Protein AF-A0A6H1Z744-F1 (afdb_monomer_lite)

Sequence (164 aa):
MKKKTTEPKVFASESVLREKREEIKEMEAALSGGRADRDIIHRNDKIQEPDLLKHEINKRKRFIQENTPKKLTGVDANKAYKRVKEIAEQLREKMPNAKLFNQRYPSSSDRAS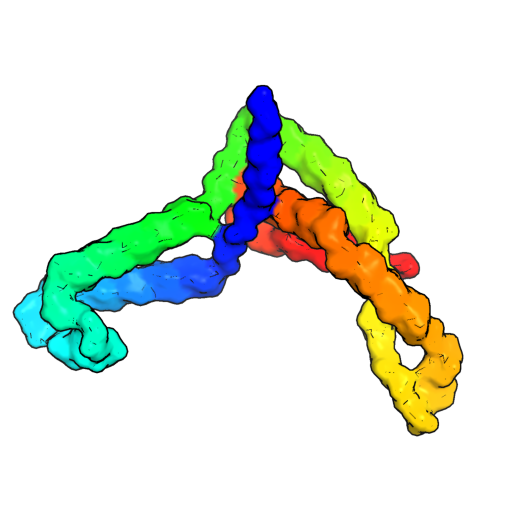KTQDFERAVQQQMEFQKPETQRMVAEYRHLVAKLDPANSSMRNIEALRRAR

pLDDT: mean 79.38, std 14.52, range [39.44, 95.12]

Radius of gyration: 22.92 Å; chains: 1; bounding box: 57×43×63 Å

Secondary structure (DSSP, 8-state):
------PPPPPPPHHHHHHHHHHHHHHHHHHH-TTT-HHHHHHTTT--SHHHHHHHHHHHHHHHHHHSPPPP-HHHHHHHHHHHHHHHHHHHHHSPPHHHHTPPPP-TT-GGGTTS-HHHHHHHHHHHTSHHHHHHHHHHHHHHHHH-SS-GGGG-GGGG----

Foldseek 3Di:
DPPPPPQQDDADDPVVLVVLVVVLVLLVCVLVPPPDPPVSVVVVVPDPDNVVSVVVSVVSVVSSVVRQAAADDDPVLVVLVVLLVVLLVVLLVLAQAPVLQPDDAQDPPDPVSVPRPVVVSVVSVVSCVDPVNVSSLSSNLSSQCRNDVPDNVSNPSCVSHDND

Structure (mmCIF, N/CA/C/O backbone):
data_AF-A0A6H1Z744-F1
#
_entry.id   AF-A0A6H1Z744-F1
#
loop_
_atom_site.group_PDB
_atom_site.id
_atom_site.type_symbol
_atom_site.label_atom_id
_atom_site.label_alt_id
_atom_site.label_comp_id
_atom_site.label_asym_id
_atom_site.label_entity_id
_atom_site.label_seq_id
_atom_site.pdbx_PDB_ins_code
_atom_site.Cartn_x
_atom_site.Cartn_y
_atom_site.Cartn_z
_atom_site.occupancy
_atom_site.B_iso_or_equiv
_atom_site.auth_seq_id
_atom_site.auth_comp_id
_atom_site.auth_asym_id
_atom_site.auth_atom_id
_atom_site.pdbx_PDB_model_num
ATOM 1 N N . MET A 1 1 ? 24.139 -2.569 18.429 1.00 39.91 1 MET A N 1
ATOM 2 C CA . MET A 1 1 ? 22.689 -2.844 18.295 1.00 39.91 1 MET A CA 1
ATOM 3 C C . MET A 1 1 ? 22.341 -2.982 16.817 1.00 39.91 1 MET A C 1
ATOM 5 O O . MET A 1 1 ? 22.455 -2.004 16.089 1.00 39.91 1 MET A O 1
ATOM 9 N N . LYS A 1 2 ? 21.981 -4.183 16.339 1.00 39.44 2 LYS A N 1
ATOM 10 C CA . LYS A 1 2 ? 21.499 -4.359 14.958 1.00 39.44 2 LYS A CA 1
ATOM 11 C C . LYS A 1 2 ? 20.150 -3.642 14.849 1.00 39.44 2 LYS A C 1
ATOM 13 O O . LYS A 1 2 ? 19.213 -4.025 15.547 1.00 39.44 2 LYS A O 1
ATOM 18 N N . LYS A 1 3 ? 20.057 -2.585 14.031 1.00 42.88 3 LYS A N 1
ATOM 19 C CA . LYS A 1 3 ? 18.765 -1.987 13.665 1.00 42.88 3 LYS A CA 1
ATOM 20 C C . LYS A 1 3 ? 17.934 -3.121 13.069 1.00 42.88 3 LYS A C 1
ATOM 22 O O . LYS A 1 3 ? 18.285 -3.614 12.002 1.00 42.88 3 LYS A O 1
ATOM 27 N N . LYS A 1 4 ? 16.895 -3.584 13.774 1.00 48.28 4 LYS A N 1
ATOM 28 C CA . LYS A 1 4 ? 15.868 -4.423 13.153 1.00 48.28 4 LYS A CA 1
ATOM 29 C C . LYS A 1 4 ? 15.345 -3.588 11.993 1.00 48.28 4 LYS A C 1
ATOM 31 O O . LYS A 1 4 ? 14.735 -2.549 12.226 1.00 48.28 4 LYS A O 1
ATOM 36 N N . THR A 1 5 ? 15.682 -3.970 10.769 1.00 48.06 5 THR A N 1
ATOM 37 C CA . THR A 1 5 ? 15.067 -3.431 9.563 1.00 48.06 5 THR A CA 1
ATOM 38 C C . THR A 1 5 ? 13.606 -3.835 9.651 1.00 48.06 5 THR A C 1
ATOM 40 O O . THR A 1 5 ? 13.238 -4.958 9.323 1.00 48.06 5 THR A O 1
ATOM 43 N N . THR A 1 6 ? 12.789 -2.964 10.236 1.00 60.31 6 THR A N 1
ATOM 44 C CA . THR A 1 6 ? 11.346 -3.142 10.284 1.00 60.31 6 THR A CA 1
ATOM 45 C C . THR A 1 6 ? 10.885 -3.095 8.843 1.00 60.31 6 THR A C 1
ATOM 47 O O . THR A 1 6 ? 11.008 -2.057 8.190 1.00 60.31 6 THR A O 1
ATOM 50 N N . GLU A 1 7 ? 10.445 -4.236 8.322 1.00 68.75 7 GLU A N 1
ATOM 51 C CA . GLU A 1 7 ? 9.925 -4.298 6.965 1.00 68.75 7 GLU A CA 1
ATOM 52 C C . GLU A 1 7 ? 8.807 -3.253 6.806 1.00 68.75 7 GLU A C 1
ATOM 54 O O . GLU A 1 7 ? 8.027 -3.021 7.742 1.00 68.75 7 GLU A O 1
ATOM 59 N N . PRO A 1 8 ? 8.758 -2.557 5.659 1.00 74.31 8 PRO A N 1
ATOM 60 C CA . PRO A 1 8 ? 7.768 -1.520 5.432 1.00 74.31 8 PRO A CA 1
ATOM 61 C C . PRO A 1 8 ? 6.366 -2.117 5.556 1.00 74.31 8 PRO A C 1
ATOM 63 O O . PRO A 1 8 ? 6.015 -3.085 4.883 1.00 74.31 8 PRO A O 1
ATOM 66 N N . LYS A 1 9 ? 5.552 -1.529 6.437 1.00 79.00 9 LYS A N 1
ATOM 67 C CA . LYS A 1 9 ? 4.189 -2.000 6.682 1.00 79.00 9 LYS A CA 1
ATOM 68 C C . LYS A 1 9 ? 3.353 -1.887 5.408 1.00 79.00 9 LYS A C 1
ATOM 70 O O . LYS A 1 9 ? 3.201 -0.789 4.867 1.00 79.00 9 LYS A O 1
ATOM 75 N N . VAL A 1 10 ? 2.746 -2.992 4.990 1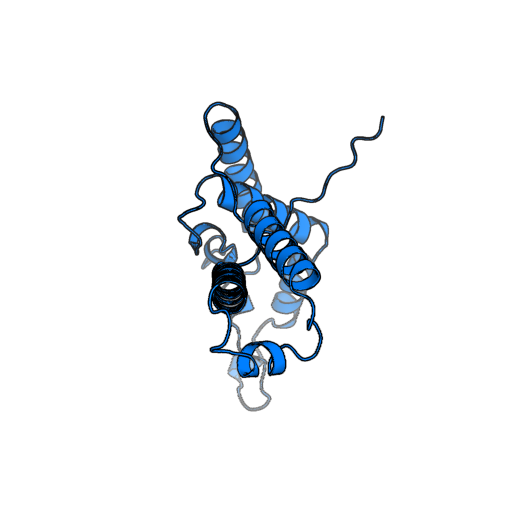.00 81.81 10 VAL A N 1
ATOM 76 C CA . VAL A 1 10 ? 1.729 -2.994 3.937 1.00 81.81 10 VAL A CA 1
ATOM 77 C C . VAL A 1 10 ? 0.411 -2.506 4.539 1.00 81.81 10 VAL A C 1
ATOM 79 O O . VAL A 1 10 ? -0.101 -3.100 5.484 1.00 81.81 10 VAL A O 1
ATOM 82 N N . PHE A 1 11 ? -0.110 -1.390 4.028 1.00 84.94 11 PHE A N 1
ATOM 83 C CA . PHE A 1 11 ? -1.408 -0.856 4.443 1.00 84.94 11 PHE A CA 1
ATOM 84 C C . PHE A 1 11 ? -2.548 -1.638 3.787 1.00 84.94 11 PHE A C 1
ATOM 86 O O . PHE A 1 11 ? -2.452 -2.005 2.614 1.00 84.94 11 PHE A O 1
ATOM 93 N N . ALA A 1 12 ? -3.637 -1.850 4.527 1.00 85.00 12 ALA A N 1
ATOM 94 C CA . ALA A 1 12 ? -4.856 -2.429 3.973 1.00 85.00 12 ALA A CA 1
ATOM 95 C C . ALA A 1 12 ? -5.443 -1.554 2.845 1.00 85.00 12 ALA A C 1
ATOM 97 O O . ALA A 1 12 ? -5.266 -0.333 2.813 1.00 85.00 12 ALA A O 1
ATOM 98 N N . SER A 1 13 ? -6.148 -2.193 1.910 1.00 84.06 13 SER A N 1
ATOM 99 C CA . SER A 1 13 ? -6.877 -1.497 0.840 1.00 84.06 13 SER A CA 1
ATOM 100 C C . SER A 1 13 ? -8.082 -0.708 1.373 1.00 84.06 13 SER A C 1
ATOM 102 O O . SER A 1 13 ? -8.632 -1.053 2.418 1.00 84.06 13 SER A O 1
ATOM 104 N N . GLU A 1 14 ? -8.529 0.309 0.629 1.00 84.38 14 GLU A N 1
ATOM 105 C CA . GLU A 1 14 ? -9.724 1.106 0.967 1.00 84.38 14 GLU A CA 1
ATOM 106 C C . GLU A 1 14 ? -10.989 0.247 1.118 1.00 84.38 14 GLU A C 1
ATOM 108 O O . GLU A 1 14 ? -11.780 0.491 2.022 1.00 84.38 14 GLU A O 1
ATOM 113 N N . SER A 1 15 ? -11.167 -0.792 0.292 1.00 86.44 15 SER A N 1
ATOM 114 C CA . SER A 1 15 ? -12.315 -1.704 0.403 1.00 86.44 15 SER A CA 1
ATOM 115 C C . SER A 1 15 ? -12.321 -2.450 1.737 1.00 86.44 15 SER A C 1
ATOM 117 O O . SER A 1 15 ? -13.343 -2.459 2.414 1.00 86.44 15 SER A O 1
ATOM 119 N N . VAL A 1 16 ? -11.170 -2.985 2.154 1.00 88.44 16 VAL A N 1
ATOM 120 C CA . VAL A 1 16 ? -11.005 -3.652 3.459 1.00 88.44 16 VAL A CA 1
ATOM 121 C C . VAL A 1 16 ? -11.230 -2.670 4.613 1.00 88.44 16 VAL A C 1
ATOM 123 O O . VAL A 1 16 ? -11.859 -3.011 5.610 1.00 88.44 16 VAL A O 1
ATOM 126 N N . LEU A 1 17 ? -10.736 -1.432 4.505 1.00 88.50 17 LEU A N 1
ATOM 127 C CA . LEU A 1 17 ? -10.980 -0.410 5.529 1.00 88.50 17 LEU A CA 1
ATOM 128 C C . LEU A 1 17 ? -12.464 -0.026 5.611 1.00 88.50 17 LEU A C 1
ATOM 130 O O . LEU A 1 17 ? -12.964 0.194 6.714 1.00 88.50 17 LEU A O 1
ATOM 134 N N . ARG A 1 18 ? -13.164 0.048 4.474 1.00 89.75 18 ARG A N 1
ATOM 135 C CA . ARG A 1 18 ? -14.605 0.322 4.409 1.00 89.75 18 ARG A CA 1
ATOM 136 C C . ARG A 1 18 ? -15.418 -0.805 5.039 1.00 89.75 18 ARG A C 1
ATOM 138 O O . ARG A 1 18 ? -16.221 -0.517 5.915 1.00 89.75 18 ARG A O 1
ATOM 145 N N . GLU A 1 19 ? -15.135 -2.053 4.680 1.00 91.06 19 GLU A N 1
ATOM 146 C CA . GLU A 1 19 ? -15.768 -3.243 5.266 1.00 91.06 19 GLU A CA 1
ATOM 147 C C . GLU A 1 19 ? -15.621 -3.246 6.795 1.00 91.06 19 GLU A C 1
ATOM 149 O O . GLU A 1 19 ? -16.596 -3.371 7.529 1.00 91.06 19 GLU A O 1
ATOM 154 N N . LYS A 1 20 ? -14.416 -2.963 7.313 1.00 90.25 20 LYS A N 1
ATOM 155 C CA . LYS A 1 20 ? -14.197 -2.879 8.766 1.00 90.25 20 LYS A CA 1
ATOM 156 C C . LYS A 1 20 ? -14.958 -1.733 9.435 1.00 90.25 20 LYS A C 1
ATOM 158 O O . LYS A 1 20 ? -15.317 -1.866 10.603 1.00 90.25 20 LYS A O 1
ATOM 163 N N . ARG A 1 21 ? -15.197 -0.615 8.741 1.00 91.69 21 ARG A N 1
ATOM 164 C CA . ARG A 1 21 ? -16.033 0.490 9.250 1.00 91.69 21 ARG A CA 1
ATOM 165 C C . ARG A 1 21 ? -17.512 0.104 9.279 1.00 91.69 21 ARG A C 1
ATOM 167 O O . ARG A 1 21 ? -18.188 0.455 10.240 1.00 91.69 21 ARG A O 1
ATOM 174 N N . GLU A 1 22 ? -17.988 -0.610 8.264 1.00 90.56 22 GLU A N 1
ATOM 175 C CA . GLU 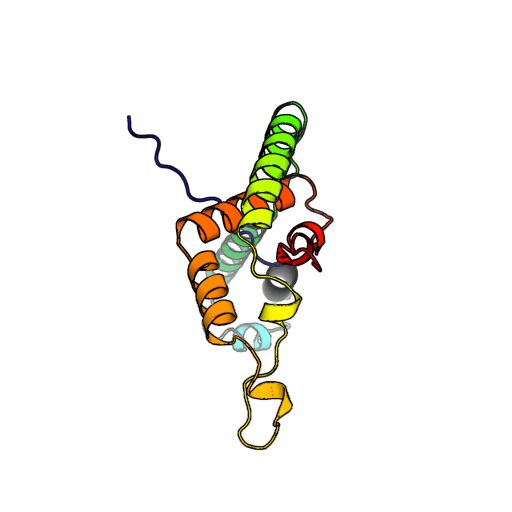A 1 22 ? -19.357 -1.135 8.196 1.00 90.56 22 GLU A CA 1
ATOM 176 C C . GLU A 1 22 ? -19.602 -2.159 9.313 1.00 90.56 22 GLU A C 1
ATOM 178 O O . GLU A 1 22 ? -20.526 -1.970 10.099 1.00 90.56 22 GLU A O 1
ATOM 183 N N . GLU A 1 23 ? -18.694 -3.123 9.506 1.00 87.50 23 GLU A N 1
ATOM 184 C CA . GLU A 1 23 ? -18.750 -4.083 10.622 1.00 87.50 23 GLU A CA 1
ATOM 185 C C . GLU A 1 23 ? -18.790 -3.381 11.993 1.00 87.50 23 GLU A C 1
ATOM 187 O O . GLU A 1 23 ? -19.539 -3.779 12.884 1.00 87.50 23 GLU A O 1
ATOM 192 N N . ILE A 1 24 ? -17.992 -2.321 12.194 1.00 88.88 24 ILE A N 1
ATOM 193 C CA . ILE A 1 24 ? -18.034 -1.532 13.439 1.00 88.88 24 ILE A CA 1
ATOM 194 C C . ILE A 1 24 ? -19.402 -0.882 13.622 1.00 88.88 24 ILE A C 1
ATOM 196 O O . ILE A 1 24 ? -19.954 -0.958 14.716 1.00 88.88 24 ILE A O 1
ATOM 200 N N . LYS A 1 25 ? -19.950 -0.268 12.568 1.00 87.19 25 LYS A N 1
ATOM 201 C CA . LYS A 1 25 ? -21.251 0.403 12.617 1.00 87.19 25 LYS A CA 1
ATOM 202 C C . LYS A 1 25 ? -22.372 -0.578 12.966 1.00 87.19 25 LYS A C 1
ATOM 204 O O . LYS A 1 25 ? -23.224 -0.247 13.784 1.00 87.19 25 LYS A O 1
ATOM 209 N N . GLU A 1 26 ? -22.353 -1.776 12.388 1.00 85.12 26 GLU A N 1
ATOM 210 C CA . GLU A 1 26 ? -23.312 -2.844 12.696 1.00 85.12 26 GLU A CA 1
ATOM 211 C C . GLU A 1 26 ? -23.212 -3.296 14.160 1.00 85.12 26 GLU A C 1
ATOM 213 O O . GLU A 1 26 ? -24.223 -3.394 14.853 1.00 85.12 26 GLU A O 1
ATOM 218 N N . MET A 1 27 ? -21.996 -3.504 14.677 1.00 81.81 27 MET A N 1
ATOM 219 C CA . MET A 1 27 ? -21.802 -3.898 16.078 1.00 81.81 27 MET A CA 1
ATOM 220 C C . MET A 1 27 ? -22.156 -2.778 17.071 1.00 81.81 27 MET A C 1
ATOM 222 O O . MET A 1 27 ? -22.672 -3.052 18.153 1.00 81.81 27 MET A O 1
ATOM 226 N N . GLU A 1 28 ? -21.905 -1.512 16.728 1.00 84.62 28 GLU A N 1
ATOM 227 C CA . GLU A 1 28 ? -22.319 -0.355 17.536 1.00 84.62 28 GLU A CA 1
ATOM 228 C C . GLU A 1 28 ? -23.846 -0.176 17.540 1.00 84.62 28 GLU A C 1
ATOM 230 O O . GLU A 1 28 ? -24.428 0.160 18.577 1.00 84.62 28 GLU A O 1
ATOM 235 N N . ALA A 1 29 ? -24.516 -0.455 16.418 1.00 80.94 29 ALA A N 1
ATOM 236 C CA . ALA A 1 29 ? -25.975 -0.495 16.350 1.00 80.94 29 ALA A CA 1
ATOM 237 C C . ALA A 1 29 ? -26.544 -1.596 17.264 1.00 80.94 29 ALA A C 1
ATOM 239 O O . ALA A 1 29 ? -27.438 -1.324 18.066 1.00 80.94 29 ALA A O 1
ATOM 240 N N . ALA A 1 30 ? -25.949 -2.793 17.245 1.00 74.75 30 ALA A N 1
ATOM 241 C CA . ALA A 1 30 ? -26.344 -3.897 18.121 1.00 74.75 30 ALA A CA 1
ATOM 242 C C . ALA A 1 30 ? -26.158 -3.581 19.623 1.00 74.75 30 ALA A C 1
ATOM 244 O O . ALA A 1 30 ? -26.945 -4.034 20.451 1.00 74.75 30 ALA A O 1
ATOM 245 N N . LEU A 1 31 ? -25.152 -2.773 19.990 1.00 76.31 31 LEU A N 1
ATOM 246 C CA . LEU A 1 31 ? -24.936 -2.321 21.375 1.00 76.31 31 LEU A CA 1
ATOM 247 C C . LEU A 1 31 ? -25.914 -1.228 21.833 1.00 76.31 31 LEU A C 1
ATOM 249 O O . LEU A 1 31 ? -26.208 -1.140 23.024 1.00 76.31 31 LEU A O 1
ATOM 253 N N . SER A 1 32 ? -26.373 -0.369 20.919 1.00 74.62 32 SER A N 1
ATOM 254 C CA . SER A 1 32 ? -27.227 0.788 21.237 1.00 74.62 32 SER A CA 1
ATOM 255 C C . SER A 1 32 ? -28.726 0.479 21.159 1.00 74.62 32 SER A C 1
ATOM 257 O O . SER A 1 32 ? -29.516 1.059 21.904 1.00 74.62 32 SER A O 1
ATOM 259 N N . GLY A 1 33 ? -29.134 -0.469 20.313 1.00 62.12 33 GLY A N 1
ATOM 260 C CA . GLY A 1 33 ? -30.515 -0.926 20.182 1.00 62.12 33 GLY A CA 1
ATOM 261 C C . GLY A 1 33 ? -30.880 -1.978 21.229 1.00 62.12 33 GLY A C 1
ATOM 262 O O . GLY A 1 33 ? -30.943 -3.161 20.914 1.00 62.12 33 GLY A O 1
ATOM 263 N N . GLY A 1 34 ? -31.177 -1.559 22.463 1.00 53.66 34 GLY A N 1
ATOM 264 C CA . GLY A 1 34 ? -31.421 -2.420 23.637 1.00 53.66 34 GLY A CA 1
ATOM 265 C C . GLY A 1 34 ? -32.536 -3.487 23.570 1.00 53.66 34 GLY A C 1
ATOM 266 O O . GLY A 1 34 ? -32.871 -4.035 24.616 1.00 53.66 34 GLY A O 1
ATOM 267 N N . ARG A 1 35 ? -33.122 -3.797 22.403 1.00 48.03 35 ARG A N 1
ATOM 268 C CA . ARG A 1 35 ? -34.067 -4.917 22.170 1.00 48.03 35 ARG A CA 1
ATOM 269 C C . ARG A 1 35 ? -34.339 -5.255 20.690 1.00 48.03 35 ARG A C 1
ATOM 271 O O . ARG A 1 35 ? -35.079 -6.203 20.452 1.00 48.03 35 ARG A O 1
ATOM 278 N N . ALA A 1 36 ? -33.788 -4.525 19.715 1.00 43.34 36 ALA A N 1
ATOM 279 C CA . ALA A 1 36 ? -34.240 -4.612 18.319 1.00 43.34 36 ALA A CA 1
ATOM 280 C C . ALA A 1 36 ? -33.456 -5.584 17.421 1.00 43.34 36 ALA A C 1
ATOM 282 O O . ALA A 1 36 ? -33.945 -5.889 16.347 1.00 43.34 36 ALA A O 1
ATOM 283 N N . ASP A 1 37 ? -32.305 -6.116 17.844 1.00 48.72 37 ASP A N 1
ATOM 284 C CA . ASP A 1 37 ? -31.460 -6.920 16.946 1.00 48.72 37 ASP A CA 1
ATOM 285 C C . ASP A 1 37 ? -30.763 -8.090 17.658 1.00 48.72 37 ASP A C 1
ATOM 287 O O . ASP A 1 37 ? -29.567 -8.343 17.488 1.00 48.72 37 ASP A O 1
ATOM 291 N N . ARG A 1 38 ? -31.517 -8.879 18.439 1.00 49.81 38 ARG A N 1
ATOM 292 C CA . ARG A 1 38 ? -31.029 -10.224 18.806 1.00 49.81 38 ARG A CA 1
ATOM 293 C C . ARG A 1 38 ? -30.682 -11.045 17.551 1.00 49.81 38 ARG A C 1
ATOM 295 O O . ARG A 1 38 ? -29.745 -11.829 17.599 1.00 49.81 38 ARG A O 1
ATOM 302 N N . ASP A 1 39 ? -31.312 -10.762 16.410 1.00 51.75 39 ASP A N 1
ATOM 303 C CA . ASP A 1 39 ? -31.016 -11.399 15.122 1.00 51.75 39 ASP A CA 1
ATOM 304 C C . ASP A 1 39 ? -29.669 -10.972 14.491 1.00 51.75 39 ASP A C 1
ATOM 306 O O . ASP A 1 39 ? -29.041 -11.778 13.802 1.00 51.75 39 ASP A O 1
ATOM 310 N N . ILE A 1 40 ? -29.147 -9.764 14.760 1.00 51.53 40 ILE A N 1
ATOM 311 C CA . ILE A 1 40 ? -27.778 -9.375 14.338 1.00 51.53 40 ILE A CA 1
ATOM 312 C C . 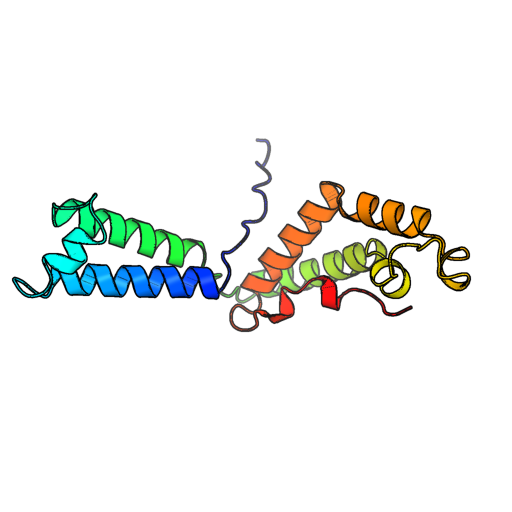ILE A 1 40 ? -26.733 -10.012 15.260 1.00 51.53 40 ILE A C 1
ATOM 314 O O . ILE A 1 40 ? -25.677 -10.448 14.793 1.00 51.53 40 ILE A O 1
ATOM 318 N N . ILE A 1 41 ? -27.049 -10.146 16.553 1.00 50.12 41 ILE A N 1
ATOM 319 C CA . ILE A 1 41 ? -26.239 -10.920 17.505 1.00 50.12 41 ILE A CA 1
ATOM 320 C C . ILE A 1 41 ? -26.190 -12.402 17.077 1.00 50.12 41 ILE A C 1
ATOM 322 O O . ILE A 1 41 ? -25.141 -13.026 17.191 1.00 50.12 41 ILE A O 1
ATOM 326 N N . HIS A 1 42 ? -27.262 -12.940 16.483 1.00 48.84 42 HIS A N 1
ATOM 327 C CA . HIS A 1 42 ? -27.295 -14.299 15.924 1.00 48.84 42 HIS A CA 1
ATOM 328 C C . HIS A 1 42 ? -26.586 -14.459 14.564 1.00 48.84 42 HIS A C 1
ATOM 330 O O . HIS A 1 42 ? -26.124 -15.547 14.252 1.00 48.84 42 HIS A O 1
ATOM 336 N N . ARG A 1 43 ? -26.398 -13.410 13.749 1.00 51.47 43 ARG A N 1
ATOM 337 C CA . ARG A 1 43 ? -25.525 -13.513 12.551 1.00 51.47 43 ARG A CA 1
ATOM 338 C C . ARG A 1 43 ? -24.035 -13.548 12.898 1.00 51.47 43 ARG A C 1
ATOM 340 O O . ARG A 1 43 ? -23.240 -14.095 12.138 1.00 51.47 43 ARG A O 1
ATOM 347 N N . ASN A 1 44 ? -23.662 -12.999 14.052 1.00 48.97 44 ASN A N 1
ATOM 348 C CA . ASN A 1 44 ? -22.352 -13.172 14.676 1.00 48.97 44 ASN A CA 1
ATOM 349 C C . ASN A 1 44 ? -22.472 -14.180 15.831 1.00 48.97 44 ASN A C 1
ATOM 351 O O . ASN A 1 44 ? -22.226 -13.827 16.982 1.00 48.97 44 ASN A O 1
ATOM 355 N N . ASP A 1 45 ? -22.797 -15.441 15.518 1.00 51.06 45 ASP A N 1
ATOM 356 C CA . ASP A 1 45 ? -23.022 -16.575 16.446 1.00 51.06 45 ASP A CA 1
ATOM 357 C C . ASP A 1 45 ? -21.985 -16.771 17.583 1.00 51.06 45 ASP A C 1
ATOM 359 O O . ASP A 1 45 ? -22.158 -17.616 18.460 1.00 51.06 45 ASP A O 1
ATOM 363 N N . LYS A 1 46 ? -20.882 -16.016 17.602 1.00 53.19 46 LYS A N 1
ATOM 364 C CA . LYS A 1 46 ? -19.764 -16.167 18.540 1.00 53.19 46 LYS A CA 1
ATOM 365 C C . LYS A 1 46 ? -19.694 -15.126 19.658 1.00 53.19 46 LYS A C 1
ATOM 367 O O . LYS A 1 46 ? -18.864 -15.304 20.545 1.00 53.19 46 LYS A O 1
ATOM 372 N N . ILE A 1 47 ? -20.488 -14.049 19.646 1.00 56.72 47 ILE A N 1
ATOM 373 C CA . ILE A 1 47 ? -20.331 -12.961 20.632 1.00 56.72 47 ILE A CA 1
ATOM 374 C C . ILE A 1 47 ? -21.679 -12.568 21.240 1.00 56.72 47 ILE A C 1
ATOM 376 O O . ILE A 1 47 ? -22.335 -11.634 20.794 1.00 56.72 47 ILE A O 1
ATOM 380 N N . GLN A 1 48 ? -22.080 -13.293 22.286 1.00 60.12 48 GLN A N 1
ATOM 381 C CA . GLN A 1 48 ? -23.329 -13.047 23.021 1.00 60.12 48 GLN A CA 1
ATOM 382 C C . GLN A 1 48 ? -23.167 -12.020 24.154 1.00 60.12 48 GLN A C 1
ATOM 384 O O . GLN A 1 48 ? -24.156 -11.490 24.657 1.00 60.12 48 GLN A O 1
ATOM 389 N N . GLU A 1 49 ? -21.928 -11.709 24.549 1.00 72.19 49 GLU A N 1
ATOM 390 C CA . GLU A 1 49 ? -21.645 -10.781 25.645 1.00 72.19 49 GLU A CA 1
ATOM 391 C C . GLU A 1 49 ? -21.345 -9.358 25.135 1.00 72.19 49 GLU A C 1
ATOM 393 O O . GLU A 1 49 ? -20.463 -9.178 24.284 1.00 72.19 49 GLU A O 1
ATOM 398 N N . PRO A 1 50 ? -21.999 -8.319 25.692 1.00 73.88 50 PRO A N 1
ATOM 399 C CA . PRO A 1 50 ? -21.763 -6.925 25.312 1.00 73.88 50 PRO A CA 1
ATOM 400 C C . PRO A 1 50 ? -20.302 -6.473 25.450 1.00 73.88 50 PRO A C 1
ATOM 402 O O . PRO A 1 50 ? -19.828 -5.660 24.655 1.00 73.88 50 PRO A O 1
ATOM 405 N N . ASP A 1 51 ? -19.566 -6.989 26.436 1.00 80.31 51 ASP A N 1
ATOM 406 C CA . ASP A 1 51 ? -18.174 -6.592 26.669 1.00 80.31 51 ASP A CA 1
ATOM 407 C C . ASP A 1 51 ? -17.200 -7.240 25.676 1.00 80.31 51 ASP A C 1
ATOM 409 O O . ASP A 1 51 ? -16.272 -6.577 25.201 1.00 80.31 51 ASP A O 1
ATOM 413 N N . LEU A 1 52 ? -17.461 -8.483 25.258 1.00 81.06 52 LEU A N 1
ATOM 414 C CA . LEU A 1 52 ? -16.735 -9.118 24.154 1.00 81.06 52 LEU A CA 1
ATOM 415 C C . LEU A 1 52 ? -16.985 -8.381 22.829 1.00 81.06 52 LEU A C 1
ATOM 417 O O . LEU A 1 52 ? -16.059 -8.190 22.037 1.00 81.06 52 LEU A O 1
ATOM 421 N N . LEU A 1 53 ? -18.209 -7.890 22.615 1.00 80.56 53 LEU A N 1
ATOM 422 C CA . LEU A 1 53 ? -18.559 -7.110 21.429 1.00 80.56 53 LEU A CA 1
ATOM 423 C C . LEU A 1 53 ? -17.823 -5.762 21.399 1.00 80.56 53 LEU A C 1
ATOM 425 O O . LEU A 1 53 ? -17.222 -5.403 20.384 1.00 80.56 53 LEU A O 1
ATOM 429 N N . LYS A 1 54 ? -17.763 -5.048 22.532 1.00 84.19 54 LYS A N 1
ATOM 430 C CA . LYS A 1 54 ? -16.935 -3.835 22.679 1.00 84.19 54 LYS A CA 1
ATOM 431 C C . LYS A 1 54 ? -15.453 -4.112 22.416 1.00 84.19 54 LYS A C 1
ATOM 433 O O . LYS A 1 54 ? -14.780 -3.292 21.788 1.00 84.19 54 LYS A O 1
ATOM 438 N N . HIS A 1 55 ? -14.930 -5.247 22.884 1.00 88.69 55 HIS A N 1
ATOM 439 C CA . HIS A 1 55 ? -13.539 -5.622 22.644 1.00 88.69 55 HIS A CA 1
ATOM 440 C C . HIS A 1 55 ? -13.252 -5.817 21.147 1.00 88.69 55 HIS A C 1
ATOM 442 O O . HIS A 1 55 ? -12.277 -5.264 20.632 1.00 88.69 55 HIS A O 1
ATOM 448 N N . GLU A 1 56 ? -14.125 -6.527 20.425 1.00 86.44 56 GLU A N 1
ATOM 449 C CA . GLU A 1 56 ? -14.005 -6.699 18.972 1.00 86.44 56 GLU A CA 1
ATOM 450 C C . GLU A 1 56 ? -14.105 -5.361 18.221 1.00 86.44 56 GLU A C 1
ATOM 452 O O . GLU A 1 56 ? -13.309 -5.106 17.313 1.00 86.44 56 GLU A O 1
ATOM 457 N N . ILE A 1 57 ? -15.024 -4.471 18.619 1.00 88.06 57 ILE A N 1
ATOM 458 C CA . ILE A 1 57 ? -15.113 -3.112 18.060 1.00 88.06 57 ILE A CA 1
ATOM 459 C C . ILE A 1 57 ? -13.780 -2.382 18.239 1.00 88.06 57 ILE A C 1
ATOM 461 O O . ILE A 1 57 ? -13.241 -1.827 17.280 1.00 88.06 57 ILE A O 1
ATOM 465 N N . ASN A 1 58 ? -13.202 -2.407 19.442 1.00 91.69 58 ASN A N 1
ATOM 466 C CA . ASN A 1 58 ? -11.932 -1.739 19.728 1.00 91.69 58 ASN A CA 1
ATOM 467 C C . ASN A 1 58 ? -10.770 -2.327 18.922 1.00 91.69 58 ASN A C 1
ATOM 469 O O . ASN A 1 58 ? -9.945 -1.583 18.387 1.00 91.69 58 ASN A O 1
ATOM 473 N N . LYS A 1 59 ? -10.724 -3.651 18.775 1.00 92.44 59 LYS A N 1
ATOM 474 C CA . LYS A 1 59 ? -9.736 -4.339 17.941 1.00 92.44 59 LYS A CA 1
ATOM 475 C C . LYS A 1 59 ? -9.841 -3.910 16.477 1.00 92.44 59 LYS A C 1
ATOM 477 O O . LYS A 1 59 ? -8.821 -3.606 15.856 1.00 92.44 59 LYS A O 1
ATOM 482 N N . ARG A 1 60 ? -11.055 -3.802 15.931 1.00 90.81 60 ARG A N 1
ATOM 483 C CA . ARG A 1 60 ? -11.277 -3.321 14.557 1.00 90.81 60 ARG A CA 1
ATOM 484 C C . ARG A 1 60 ? -10.981 -1.830 14.394 1.00 90.81 60 ARG A C 1
ATOM 486 O O . ARG A 1 60 ? -10.350 -1.447 13.410 1.00 90.81 60 ARG A O 1
ATOM 493 N N . LYS A 1 61 ? -11.335 -0.988 15.371 1.00 93.31 61 LYS A N 1
ATOM 494 C CA . LYS A 1 61 ? -10.947 0.437 15.397 1.00 93.31 61 LYS A CA 1
ATOM 495 C C . LYS A 1 61 ? -9.428 0.591 15.365 1.00 93.31 61 LYS A C 1
ATOM 497 O O . LYS A 1 61 ? -8.902 1.359 14.558 1.00 93.31 61 LYS A O 1
ATOM 502 N N . ARG A 1 62 ? -8.716 -0.196 16.176 1.00 93.50 62 ARG A N 1
ATOM 503 C CA . ARG A 1 62 ? -7.251 -0.247 16.181 1.00 93.50 62 ARG A CA 1
ATOM 504 C C . ARG A 1 62 ? -6.701 -0.707 14.833 1.00 93.50 62 ARG A C 1
ATOM 506 O O . ARG A 1 62 ? -5.791 -0.070 14.313 1.00 93.50 62 ARG A O 1
ATOM 513 N N . PHE A 1 63 ? -7.288 -1.737 14.222 1.00 92.19 63 PHE A N 1
ATOM 514 C CA . PHE A 1 63 ? -6.907 -2.180 12.880 1.00 92.19 63 PHE A CA 1
ATOM 515 C C . PHE A 1 63 ? -7.021 -1.050 11.847 1.00 92.19 63 PHE A C 1
ATOM 517 O O . PHE A 1 63 ? -6.074 -0.825 11.094 1.00 92.19 63 PHE A O 1
ATOM 524 N N . ILE A 1 64 ? -8.134 -0.308 11.829 1.00 92.00 64 ILE A N 1
ATOM 525 C CA . ILE A 1 64 ? -8.321 0.835 10.921 1.00 92.00 64 ILE A CA 1
ATOM 526 C C . ILE A 1 64 ? -7.269 1.907 11.191 1.00 92.00 64 ILE A C 1
ATOM 528 O O . ILE A 1 64 ? -6.628 2.380 10.255 1.00 92.00 64 ILE A O 1
ATOM 532 N N . GLN A 1 65 ? -7.054 2.277 12.452 1.00 90.56 65 GLN A N 1
ATOM 533 C CA . GLN A 1 65 ? -6.079 3.300 12.827 1.00 90.56 65 GLN A CA 1
ATOM 534 C C . GLN A 1 65 ? -4.658 2.923 12.392 1.00 90.56 65 GLN A C 1
ATOM 536 O O . GLN A 1 65 ? -3.908 3.755 11.886 1.00 90.56 65 GLN A O 1
ATOM 541 N N . GLU A 1 66 ? -4.290 1.663 12.584 1.00 89.25 66 GLU A N 1
ATOM 542 C CA . GLU A 1 66 ? -2.975 1.142 12.252 1.00 89.25 66 GLU A CA 1
ATOM 543 C C . GLU A 1 66 ? -2.764 0.974 10.738 1.00 89.25 66 GLU A C 1
ATOM 545 O O . GLU A 1 66 ? -1.617 1.011 10.280 1.00 89.25 66 GLU A O 1
ATOM 550 N N . ASN A 1 67 ? -3.835 0.759 9.969 1.00 89.12 67 ASN A N 1
ATOM 551 C CA . ASN A 1 67 ? -3.789 0.550 8.519 1.00 89.12 67 ASN A CA 1
ATOM 552 C C . ASN A 1 67 ? -4.156 1.788 7.692 1.00 89.12 67 ASN A C 1
ATOM 554 O O . ASN A 1 67 ? -3.957 1.776 6.481 1.00 89.12 67 ASN A O 1
ATOM 558 N N . THR A 1 68 ? -4.637 2.860 8.320 1.00 87.50 68 THR A N 1
ATOM 559 C CA . THR A 1 68 ? -4.854 4.147 7.654 1.00 87.50 68 THR A CA 1
ATOM 560 C C . THR A 1 68 ? -3.533 4.921 7.644 1.00 87.50 68 THR A C 1
ATOM 562 O O . THR A 1 68 ? -3.023 5.277 8.713 1.00 87.50 68 THR A O 1
ATOM 565 N N . PRO A 1 69 ? -2.932 5.185 6.471 1.00 87.12 69 PRO A N 1
ATOM 566 C CA . PRO A 1 69 ? -1.668 5.898 6.408 1.00 87.12 69 PRO A CA 1
ATOM 567 C C . PRO A 1 69 ? -1.850 7.352 6.848 1.00 87.12 69 PRO A C 1
ATOM 569 O O . PRO A 1 69 ? -2.705 8.079 6.345 1.00 87.12 69 PRO A O 1
ATOM 572 N N . LYS A 1 70 ? -1.014 7.789 7.789 1.00 89.31 70 LYS A N 1
ATOM 573 C CA . LYS A 1 70 ? -0.953 9.190 8.215 1.00 89.31 70 LYS A CA 1
ATOM 574 C C . LYS A 1 70 ? -0.034 9.970 7.283 1.00 89.31 70 LYS A C 1
ATOM 576 O O . LYS A 1 70 ? 1.068 9.503 6.984 1.00 89.31 70 LYS A O 1
ATOM 581 N N . LYS A 1 71 ? -0.489 11.154 6.862 1.00 92.06 71 LYS A N 1
ATOM 582 C CA . LYS A 1 71 ? 0.270 12.027 5.966 1.00 92.06 71 LYS A CA 1
ATOM 583 C C . LYS A 1 71 ? 1.575 12.474 6.630 1.00 92.06 71 LYS A C 1
ATOM 585 O O . LYS A 1 71 ? 1.548 12.949 7.764 1.00 92.06 71 LYS A O 1
ATOM 590 N N . LEU A 1 72 ? 2.700 12.331 5.934 1.00 91.75 72 LEU A N 1
ATOM 591 C CA . LEU A 1 72 ? 3.976 12.909 6.365 1.00 91.75 72 LEU A CA 1
ATOM 592 C C . LEU A 1 72 ? 3.988 14.418 6.107 1.00 91.75 72 LEU A C 1
ATOM 594 O O . LEU A 1 72 ? 3.452 14.892 5.106 1.00 91.75 72 LEU A O 1
ATOM 598 N N . THR A 1 73 ? 4.649 15.170 6.985 1.00 89.88 73 THR A N 1
ATOM 599 C CA . THR A 1 73 ? 4.761 16.633 6.894 1.00 89.88 73 THR A CA 1
ATOM 600 C C . THR A 1 73 ? 6.207 17.093 7.080 1.00 89.88 73 THR A C 1
ATOM 602 O O . THR A 1 73 ? 7.011 16.411 7.714 1.00 89.88 73 THR A O 1
ATOM 605 N N . GLY A 1 74 ? 6.547 18.264 6.536 1.00 93.19 74 GLY A N 1
ATOM 606 C CA . GLY A 1 74 ? 7.846 18.907 6.752 1.00 93.19 74 GLY A CA 1
ATOM 607 C C . GLY A 1 74 ? 9.044 18.107 6.223 1.00 93.19 74 GLY A C 1
ATOM 608 O O . GLY A 1 74 ? 9.024 17.574 5.113 1.00 93.19 74 GLY A O 1
ATOM 609 N N . VAL A 1 75 ? 10.112 18.039 7.021 1.00 93.75 75 VAL A N 1
ATOM 610 C CA . VAL A 1 75 ? 11.399 17.427 6.636 1.00 93.75 75 VAL A CA 1
ATOM 611 C C . VAL A 1 75 ? 11.253 15.947 6.272 1.00 93.75 75 VAL A C 1
ATOM 613 O O . VAL A 1 75 ? 11.894 15.480 5.327 1.00 93.75 75 VAL A O 1
ATOM 616 N N . ASP A 1 76 ? 10.388 15.213 6.970 1.00 90.44 76 ASP A N 1
ATOM 617 C CA . ASP A 1 76 ? 10.188 13.784 6.721 1.00 90.44 76 ASP A CA 1
ATOM 618 C C . ASP A 1 76 ? 9.466 13.525 5.398 1.00 90.44 76 ASP A C 1
ATOM 620 O O . ASP A 1 76 ? 9.813 12.581 4.686 1.00 90.44 76 ASP A O 1
ATOM 624 N N . ALA A 1 77 ? 8.533 14.403 5.011 1.00 91.38 77 ALA A N 1
ATOM 625 C CA . ALA A 1 77 ? 7.907 14.348 3.693 1.00 91.38 77 ALA A CA 1
ATOM 626 C C . ALA A 1 77 ? 8.942 14.567 2.578 1.00 91.38 77 ALA A C 1
ATOM 628 O O . ALA A 1 77 ? 8.973 13.815 1.606 1.00 91.38 77 ALA A O 1
ATOM 629 N N . ASN A 1 78 ? 9.853 15.530 2.746 1.00 92.25 78 ASN A N 1
ATOM 630 C CA . ASN A 1 78 ? 10.908 15.798 1.764 1.00 92.25 78 ASN A CA 1
ATOM 631 C C . ASN A 1 78 ? 11.871 14.612 1.603 1.00 92.25 78 ASN A C 1
ATOM 633 O O . ASN A 1 78 ? 12.238 14.257 0.481 1.00 92.25 78 ASN A O 1
ATOM 637 N N . LYS A 1 79 ? 12.267 13.973 2.712 1.00 94.50 79 LYS A N 1
ATOM 638 C CA . LYS A 1 79 ? 13.097 12.757 2.685 1.00 94.50 79 LYS A CA 1
ATOM 639 C C . LYS A 1 79 ? 12.374 11.602 1.995 1.00 94.50 79 LYS A C 1
ATOM 641 O O . LYS A 1 79 ? 12.950 10.965 1.117 1.00 94.50 79 LYS A O 1
ATOM 646 N N . ALA A 1 80 ? 11.110 11.369 2.350 1.00 92.25 80 ALA A N 1
ATOM 647 C CA . ALA A 1 80 ? 10.289 10.336 1.730 1.00 92.25 80 ALA A CA 1
ATOM 648 C C . ALA A 1 80 ? 10.117 10.574 0.223 1.00 92.25 80 ALA A C 1
ATOM 650 O O . ALA A 1 80 ? 10.240 9.635 -0.554 1.00 92.25 80 ALA A O 1
ATOM 651 N N . TYR A 1 81 ? 9.909 11.819 -0.206 1.00 93.25 81 TYR A N 1
ATOM 652 C CA . TYR A 1 81 ? 9.770 12.166 -1.620 1.00 93.25 81 TYR A CA 1
ATOM 653 C C . TYR A 1 81 ? 11.042 11.870 -2.428 1.00 93.25 81 TYR A C 1
ATOM 655 O O . TYR A 1 81 ? 10.959 11.271 -3.501 1.00 93.25 81 TYR A O 1
ATOM 663 N N . LYS A 1 82 ? 12.225 12.225 -1.903 1.00 95.12 82 LYS A N 1
ATOM 664 C CA . LYS A 1 82 ? 13.513 11.870 -2.530 1.00 95.12 82 LYS A CA 1
ATOM 665 C C . LYS A 1 82 ? 13.669 10.355 -2.649 1.00 95.12 82 LYS A C 1
ATOM 667 O O . LYS A 1 82 ? 13.931 9.850 -3.736 1.00 95.12 82 LYS A O 1
ATOM 672 N N . ARG A 1 83 ? 13.399 9.633 -1.559 1.00 94.44 83 ARG A N 1
ATOM 673 C CA . ARG A 1 83 ? 13.497 8.172 -1.522 1.00 94.44 83 ARG A CA 1
ATOM 674 C C . ARG A 1 83 ? 12.532 7.490 -2.496 1.00 94.44 83 ARG A C 1
ATOM 676 O O . ARG A 1 83 ? 12.904 6.532 -3.162 1.00 94.44 83 ARG A O 1
ATOM 683 N N . VAL A 1 84 ? 11.308 8.002 -2.627 1.00 93.00 84 VAL A N 1
ATOM 684 C CA . VAL A 1 84 ? 10.322 7.502 -3.596 1.00 93.00 84 VAL A CA 1
ATOM 685 C C . VAL A 1 84 ? 10.816 7.655 -5.030 1.00 93.00 84 VAL A C 1
ATOM 687 O O . VAL A 1 84 ? 10.620 6.733 -5.816 1.00 93.00 84 VAL A O 1
ATOM 690 N N . LYS A 1 85 ? 11.471 8.772 -5.376 1.00 93.75 85 LYS A N 1
ATOM 691 C CA . LYS A 1 85 ? 12.058 8.960 -6.714 1.00 93.75 85 LYS A CA 1
ATOM 692 C C . LYS A 1 85 ? 13.152 7.936 -7.006 1.00 93.75 85 LYS A C 1
ATOM 694 O O . LYS A 1 85 ? 13.087 7.281 -8.040 1.00 93.75 85 LYS A O 1
ATOM 699 N N . GLU A 1 86 ? 14.079 7.744 -6.071 1.00 94.50 86 GLU A N 1
ATOM 700 C CA . GLU A 1 86 ? 15.158 6.753 -6.199 1.00 94.50 86 GLU A CA 1
ATOM 701 C C . GLU A 1 86 ? 14.603 5.337 -6.406 1.00 94.50 86 GLU A C 1
ATOM 703 O O . GLU A 1 86 ? 15.000 4.630 -7.331 1.00 94.50 86 GLU A O 1
ATOM 708 N N . ILE A 1 87 ? 13.642 4.923 -5.572 1.00 93.38 87 ILE A N 1
ATOM 709 C CA . ILE A 1 87 ? 13.037 3.591 -5.685 1.00 93.38 87 ILE A CA 1
ATOM 710 C C . ILE A 1 87 ? 12.244 3.465 -6.991 1.00 93.38 87 ILE A C 1
ATOM 712 O O . ILE A 1 87 ? 12.272 2.410 -7.618 1.00 93.38 87 ILE A O 1
ATOM 716 N N . ALA A 1 88 ? 11.547 4.519 -7.426 1.00 92.62 88 ALA A N 1
ATOM 717 C CA . ALA A 1 88 ? 10.805 4.502 -8.684 1.00 92.62 88 ALA A CA 1
ATOM 718 C C . ALA A 1 88 ? 11.726 4.268 -9.888 1.00 92.62 88 ALA A C 1
ATOM 720 O O . ALA A 1 88 ? 11.368 3.503 -10.781 1.00 92.62 88 ALA A O 1
ATOM 721 N N . GLU A 1 89 ? 12.902 4.896 -9.911 1.00 91.88 89 GLU A N 1
ATOM 722 C CA . GLU A 1 89 ? 13.910 4.687 -10.955 1.00 91.88 89 GLU A CA 1
ATOM 723 C C . GLU A 1 89 ? 14.434 3.247 -10.941 1.00 91.88 89 GLU A C 1
ATOM 725 O O . GLU A 1 89 ? 14.364 2.566 -11.964 1.00 91.88 89 GLU A O 1
ATOM 730 N N . GLN A 1 90 ? 14.826 2.740 -9.768 1.00 91.31 90 GLN A N 1
ATOM 731 C CA . GLN A 1 90 ? 15.309 1.363 -9.604 1.00 91.31 90 GLN A CA 1
ATOM 732 C C . GLN A 1 90 ? 14.257 0.316 -9.993 1.00 91.31 90 GLN A C 1
ATOM 734 O O . GLN A 1 90 ? 14.557 -0.661 -10.681 1.00 91.31 90 GLN A O 1
ATOM 739 N N . LEU A 1 91 ? 13.003 0.503 -9.570 1.00 91.00 91 LEU A N 1
ATOM 740 C CA . LEU A 1 91 ? 11.908 -0.400 -9.925 1.00 91.00 91 LEU A CA 1
ATOM 741 C C . LEU A 1 91 ? 11.625 -0.358 -11.422 1.00 91.00 91 LEU A C 1
ATOM 743 O O . LEU A 1 91 ? 11.394 -1.401 -12.023 1.00 91.00 91 LEU A O 1
ATOM 747 N N . ARG A 1 92 ? 11.677 0.823 -12.038 1.00 89.19 92 ARG A N 1
ATOM 748 C CA . ARG A 1 92 ? 11.423 0.996 -13.469 1.00 89.19 92 ARG A CA 1
ATOM 749 C C . ARG A 1 92 ? 12.437 0.273 -14.349 1.00 89.19 92 ARG A C 1
ATOM 751 O O . ARG A 1 92 ? 12.061 -0.181 -15.424 1.00 89.19 92 ARG A O 1
ATOM 758 N N . GLU A 1 93 ? 13.688 0.169 -13.913 1.00 86.88 93 GLU A N 1
ATOM 759 C CA . GLU A 1 93 ? 14.722 -0.616 -14.601 1.00 86.88 93 GLU A CA 1
ATOM 760 C C . GLU A 1 93 ? 14.488 -2.123 -14.476 1.00 86.88 93 GLU A C 1
ATOM 762 O O . GLU A 1 93 ? 14.747 -2.867 -15.417 1.00 86.88 93 GLU A O 1
ATOM 767 N N . LYS A 1 94 ? 13.959 -2.566 -13.331 1.00 86.69 94 LYS A N 1
ATOM 768 C CA . LYS A 1 94 ? 13.677 -3.981 -13.059 1.00 86.69 94 LYS A CA 1
ATOM 769 C C . LYS A 1 94 ? 12.316 -4.448 -13.579 1.00 86.69 94 LYS A C 1
ATOM 771 O O . LYS A 1 94 ? 12.067 -5.650 -13.605 1.00 86.69 94 LYS A O 1
ATOM 776 N N . MET A 1 95 ? 11.419 -3.532 -13.948 1.00 86.62 95 MET A N 1
ATOM 777 C CA . MET A 1 95 ? 10.071 -3.890 -14.384 1.00 86.62 95 MET A CA 1
ATOM 778 C C . MET A 1 95 ? 10.081 -4.651 -15.717 1.00 86.62 95 MET A C 1
ATOM 780 O O . MET A 1 95 ? 10.729 -4.201 -16.666 1.00 86.62 95 MET A O 1
ATOM 784 N N . PRO A 1 96 ? 9.301 -5.743 -15.833 1.00 84.50 96 PRO A N 1
ATOM 785 C CA . PRO A 1 96 ? 9.103 -6.429 -17.100 1.00 84.50 96 PRO A CA 1
ATOM 786 C C . PRO A 1 96 ? 8.548 -5.483 -18.164 1.00 84.50 96 PRO A C 1
ATOM 788 O O . PRO A 1 96 ? 7.752 -4.580 -17.881 1.00 84.50 96 PRO A O 1
ATOM 791 N N . ASN A 1 97 ? 8.941 -5.713 -19.413 1.00 81.62 97 ASN A N 1
ATOM 792 C CA . ASN A 1 97 ? 8.436 -4.929 -20.532 1.00 81.62 97 ASN A CA 1
ATOM 793 C C . ASN A 1 97 ? 6.912 -5.104 -20.664 1.00 81.62 97 ASN A C 1
ATOM 795 O O . ASN A 1 97 ? 6.421 -6.232 -20.692 1.00 81.62 97 ASN A O 1
ATOM 799 N N . ALA A 1 98 ? 6.160 -4.007 -20.808 1.00 76.94 98 ALA A N 1
ATOM 800 C CA . ALA A 1 98 ? 4.709 -4.056 -20.991 1.00 76.94 98 ALA A CA 1
ATOM 801 C C . ALA A 1 98 ? 4.283 -4.914 -22.195 1.00 76.94 98 ALA A C 1
ATOM 803 O O . ALA A 1 98 ? 3.300 -5.649 -22.101 1.00 76.94 98 ALA A O 1
ATOM 804 N N . LYS A 1 99 ? 5.037 -4.856 -23.301 1.00 76.62 99 LYS A N 1
ATOM 805 C CA . LYS A 1 99 ? 4.770 -5.654 -24.502 1.00 76.62 99 LYS A CA 1
ATOM 806 C C . LYS A 1 99 ? 4.983 -7.139 -24.279 1.00 76.62 99 LYS A C 1
ATOM 808 O O . LYS A 1 99 ? 4.246 -7.896 -24.885 1.00 76.62 99 LYS A O 1
ATOM 813 N N . LEU A 1 100 ? 5.965 -7.530 -23.458 1.00 72.94 100 LEU A N 1
ATOM 814 C CA . LEU A 1 100 ? 6.263 -8.931 -23.127 1.00 72.94 100 LEU A CA 1
ATOM 815 C C . LEU A 1 100 ? 5.298 -9.472 -22.064 1.00 72.94 100 LEU A C 1
ATOM 817 O O . LEU A 1 100 ? 4.828 -10.596 -22.166 1.00 72.94 100 LEU A O 1
ATOM 821 N N . PHE A 1 101 ? 4.952 -8.656 -21.069 1.00 71.69 101 PHE A N 1
ATOM 822 C CA . PHE A 1 101 ? 4.050 -9.056 -19.990 1.00 71.69 101 PHE A CA 1
ATOM 823 C C . PHE A 1 101 ? 2.610 -9.287 -20.465 1.00 71.69 101 PHE A C 1
ATOM 825 O O . PHE A 1 101 ? 1.948 -10.201 -19.990 1.00 71.69 101 PHE A O 1
ATOM 832 N N . ASN A 1 102 ? 2.112 -8.465 -21.395 1.00 72.06 102 ASN A N 1
ATOM 833 C CA . ASN A 1 102 ? 0.750 -8.590 -21.925 1.00 72.06 102 ASN A CA 1
ATOM 834 C C . ASN A 1 102 ? 0.651 -9.575 -23.107 1.00 72.06 102 ASN A C 1
ATOM 836 O O . ASN A 1 102 ? -0.363 -9.579 -23.811 1.00 72.06 102 ASN A O 1
ATOM 840 N N . GLN A 1 103 ? 1.693 -10.372 -23.374 1.00 72.38 103 GLN A N 1
ATOM 841 C CA . GLN A 1 103 ? 1.641 -11.362 -24.450 1.00 72.38 103 GLN A CA 1
ATOM 842 C C . GLN A 1 103 ? 0.661 -12.474 -24.105 1.00 72.38 103 GLN A C 1
ATOM 844 O O . GLN A 1 103 ? 0.540 -12.907 -22.959 1.00 72.38 103 GLN A O 1
ATOM 849 N N . ARG A 1 104 ? -0.056 -12.935 -25.129 1.00 71.06 104 ARG A N 1
ATOM 850 C CA . ARG A 1 104 ? -0.912 -14.111 -25.006 1.00 71.06 104 ARG A CA 1
ATOM 851 C C . ARG A 1 104 ? -0.034 -15.348 -24.885 1.00 71.06 104 ARG A C 1
ATOM 853 O O . ARG A 1 104 ? 1.044 -15.406 -25.468 1.00 71.06 104 ARG A O 1
ATOM 860 N N . TYR A 1 105 ? -0.522 -16.339 -24.147 1.00 68.31 105 TYR A N 1
ATOM 861 C CA . TYR A 1 105 ? 0.167 -17.617 -24.055 1.00 68.31 105 TYR A CA 1
ATOM 862 C C . TYR A 1 105 ? 0.285 -18.250 -25.454 1.00 68.31 105 TYR A C 1
ATOM 864 O O . TYR A 1 105 ? -0.691 -18.188 -26.214 1.00 68.31 105 TYR A O 1
ATOM 872 N N . PRO A 1 106 ? 1.439 -18.843 -25.810 1.00 69.75 106 PRO A N 1
ATOM 873 C CA . PRO A 1 106 ? 1.608 -19.479 -27.108 1.00 69.75 106 PRO A CA 1
ATOM 874 C C . PRO A 1 106 ? 0.550 -20.563 -27.327 1.00 69.75 106 PRO A C 1
ATOM 876 O O . PRO A 1 106 ? 0.349 -21.425 -26.473 1.00 69.75 106 PRO A O 1
ATOM 879 N N . SER A 1 107 ? -0.123 -20.535 -28.477 1.00 71.88 107 SER A N 1
ATOM 880 C CA . SER A 1 107 ? -1.100 -21.555 -28.864 1.00 71.88 107 SER A CA 1
ATOM 881 C C . SER A 1 107 ? -0.605 -22.308 -30.090 1.00 71.88 107 SER A C 1
ATOM 883 O O . SER A 1 107 ? -0.097 -21.720 -31.047 1.00 71.88 107 SER A O 1
ATOM 885 N N . SER A 1 108 ? -0.817 -23.624 -30.108 1.00 69.19 108 SER A N 1
ATOM 886 C CA . SER A 1 108 ? -0.485 -24.480 -31.251 1.00 69.19 108 SER A CA 1
ATOM 887 C C . SER A 1 108 ? -1.203 -24.058 -32.542 1.00 69.19 108 SER A C 1
ATOM 889 O O . SER A 1 108 ? -0.675 -24.308 -33.632 1.00 69.19 108 SER A O 1
ATOM 891 N N . SER A 1 109 ? -2.351 -23.378 -32.417 1.00 73.88 109 SER A N 1
ATOM 892 C CA . SER A 1 109 ? -3.200 -22.898 -33.512 1.00 73.88 109 SER A CA 1
ATOM 893 C C . SER A 1 109 ? -2.777 -21.551 -34.110 1.00 73.88 109 SER A C 1
ATOM 895 O O . SER A 1 109 ? -3.211 -21.227 -35.212 1.00 73.88 109 SER A O 1
ATOM 897 N N . ASP A 1 110 ? -1.948 -20.761 -33.420 1.00 66.81 110 ASP A N 1
ATOM 898 C CA . ASP A 1 110 ? -1.598 -19.400 -33.835 1.00 66.81 110 ASP A CA 1
ATOM 899 C C . ASP A 1 110 ? -0.112 -19.317 -34.213 1.00 66.81 110 ASP A C 1
ATOM 901 O O . ASP A 1 110 ? 0.776 -19.293 -33.356 1.00 66.81 110 ASP A O 1
ATOM 905 N N . ARG A 1 111 ? 0.179 -19.291 -35.522 1.00 59.62 111 ARG A N 1
ATOM 906 C CA . ARG A 1 111 ? 1.557 -19.226 -36.045 1.00 59.62 111 ARG A CA 1
ATOM 907 C C . ARG A 1 111 ? 2.294 -17.956 -35.603 1.00 59.62 111 ARG A C 1
ATOM 909 O O . ARG A 1 111 ? 3.511 -18.019 -35.461 1.00 59.62 111 ARG A O 1
ATOM 916 N N . ALA A 1 112 ? 1.588 -16.855 -35.324 1.00 60.41 112 ALA A N 1
ATOM 917 C CA . ALA A 1 112 ? 2.186 -15.610 -34.831 1.00 60.41 112 ALA A CA 1
ATOM 918 C C . ALA A 1 112 ? 2.633 -15.701 -33.359 1.00 60.41 112 ALA A C 1
ATOM 920 O O . ALA A 1 112 ? 3.463 -14.911 -32.909 1.00 60.41 112 ALA A O 1
ATOM 921 N N . SER A 1 113 ? 2.106 -16.675 -32.609 1.00 60.75 113 SER A N 1
ATOM 922 C CA . SER A 1 113 ? 2.495 -16.934 -31.219 1.00 60.75 113 SER A CA 1
ATOM 923 C C . SER A 1 113 ? 3.763 -17.792 -31.092 1.00 60.75 113 SER A C 1
ATOM 925 O O . SER A 1 113 ? 4.437 -17.746 -30.069 1.00 60.75 113 SER A O 1
ATOM 927 N N . LYS A 1 114 ? 4.152 -18.515 -32.156 1.00 55.62 114 LYS A N 1
ATOM 928 C CA . LYS A 1 114 ? 5.352 -19.376 -32.183 1.00 55.62 114 LYS A CA 1
ATOM 929 C C . LYS A 1 114 ? 6.671 -18.605 -32.307 1.00 55.62 114 LYS A C 1
ATOM 931 O O . LYS A 1 114 ? 7.721 -19.157 -32.009 1.00 55.62 114 LYS A O 1
ATOM 936 N N . THR A 1 115 ? 6.623 -17.349 -32.748 1.00 56.94 115 THR A N 1
ATOM 937 C CA . THR A 1 115 ? 7.784 -16.445 -32.843 1.00 56.94 115 THR A CA 1
ATOM 938 C C . THR A 1 115 ? 7.964 -15.573 -31.596 1.00 56.94 115 THR A C 1
ATOM 940 O O . THR A 1 115 ? 8.783 -14.657 -31.606 1.00 56.94 115 THR A O 1
ATOM 943 N N . GLN A 1 116 ? 7.168 -15.793 -30.544 1.00 65.31 116 GLN A N 1
ATOM 944 C CA . GLN A 1 116 ? 7.191 -14.973 -29.333 1.00 65.31 116 GLN A CA 1
ATOM 945 C C . GLN A 1 116 ? 8.158 -15.557 -28.300 1.00 65.31 116 GLN A C 1
ATOM 947 O O . GLN A 1 116 ? 8.094 -16.737 -27.965 1.00 65.31 116 GLN A O 1
ATOM 952 N N . ASP A 1 117 ? 9.044 -14.704 -27.785 1.00 72.81 117 ASP A N 1
ATOM 953 C CA . ASP A 1 117 ? 10.062 -15.035 -26.783 1.00 72.81 117 ASP A CA 1
ATOM 954 C C . ASP A 1 117 ? 9.436 -15.104 -25.373 1.00 72.81 117 ASP A C 1
ATOM 956 O O . ASP A 1 117 ? 9.657 -14.259 -24.501 1.00 72.81 117 ASP A O 1
ATOM 960 N N . PHE A 1 118 ? 8.553 -16.089 -25.189 1.00 74.81 118 PHE A N 1
ATOM 961 C CA . PHE A 1 118 ? 7.800 -16.305 -23.952 1.00 74.81 118 PHE A CA 1
ATOM 962 C C . PHE A 1 118 ? 8.723 -16.628 -22.768 1.00 74.81 118 PHE A C 1
ATOM 964 O O . PHE A 1 118 ? 8.501 -16.146 -21.656 1.00 74.81 118 PHE A O 1
ATOM 971 N N . GLU A 1 119 ? 9.791 -17.390 -23.006 1.00 78.12 119 GLU A N 1
ATOM 972 C CA . GLU A 1 119 ? 10.787 -17.733 -21.985 1.00 78.12 119 GLU A CA 1
ATOM 973 C C . GLU A 1 119 ? 11.422 -16.477 -21.381 1.00 78.12 119 GLU A C 1
ATOM 975 O O . GLU A 1 119 ? 11.506 -16.347 -20.156 1.00 78.12 119 GLU A O 1
ATOM 980 N N . ARG A 1 120 ? 11.763 -15.490 -22.216 1.00 80.44 120 ARG A N 1
ATOM 981 C CA . ARG A 1 120 ? 12.279 -14.200 -21.753 1.00 80.44 120 ARG A CA 1
ATOM 982 C C . ARG A 1 120 ? 11.264 -13.415 -20.926 1.00 80.44 120 ARG A C 1
ATOM 984 O O . ARG A 1 120 ? 11.650 -12.782 -19.941 1.00 80.44 120 ARG A O 1
ATOM 991 N N . ALA A 1 121 ? 9.980 -13.446 -21.286 1.00 79.19 121 ALA A N 1
ATOM 992 C CA . ALA A 1 121 ? 8.927 -12.792 -20.507 1.00 79.19 121 ALA A CA 1
ATOM 993 C C . ALA A 1 121 ? 8.788 -13.422 -19.108 1.00 79.19 121 ALA A C 1
ATOM 995 O O . ALA A 1 121 ? 8.738 -12.704 -18.104 1.00 79.19 121 ALA A O 1
ATOM 996 N N . VAL A 1 122 ? 8.807 -14.757 -19.029 1.00 82.00 122 VAL A N 1
ATOM 997 C CA . VAL A 1 122 ? 8.788 -15.500 -17.758 1.00 82.00 122 VAL A CA 1
ATOM 998 C C . VAL A 1 122 ? 10.032 -15.194 -16.930 1.00 82.00 122 VAL A C 1
ATOM 1000 O O . VAL A 1 122 ? 9.917 -14.908 -15.739 1.00 82.00 122 VAL A O 1
ATOM 1003 N N . GLN A 1 123 ? 11.217 -15.182 -17.541 1.00 83.88 123 GLN A N 1
ATOM 1004 C CA . GLN A 1 123 ? 12.466 -14.886 -16.840 1.00 83.88 123 GLN A CA 1
ATOM 1005 C C . GLN A 1 123 ? 12.467 -13.472 -16.242 1.00 83.88 123 GLN A C 1
ATOM 1007 O O . GLN A 1 123 ? 12.833 -13.296 -15.080 1.00 83.88 123 GLN A O 1
ATOM 1012 N N . GLN A 1 124 ? 11.994 -12.469 -16.990 1.00 82.56 124 GLN A N 1
ATOM 1013 C CA . GLN A 1 124 ? 11.841 -11.102 -16.478 1.00 82.56 124 GLN A CA 1
ATOM 1014 C C . GLN A 1 124 ? 10.836 -11.026 -15.326 1.00 82.56 124 GLN A C 1
ATOM 1016 O O . GLN A 1 124 ? 11.076 -10.325 -14.342 1.00 82.56 124 GLN A O 1
ATOM 1021 N N . GLN A 1 125 ? 9.729 -11.765 -15.415 1.00 84.62 125 GLN A N 1
ATOM 1022 C CA . GLN A 1 125 ? 8.754 -11.831 -14.332 1.00 84.62 125 GLN A CA 1
ATOM 1023 C C . GLN A 1 125 ? 9.365 -12.462 -13.074 1.00 84.62 125 GLN A C 1
ATOM 1025 O O . GLN A 1 125 ? 9.216 -11.909 -11.988 1.00 84.62 125 GLN A O 1
ATOM 1030 N N . MET A 1 126 ? 10.092 -13.573 -13.208 1.00 86.62 126 MET A N 1
ATOM 1031 C CA . MET A 1 126 ? 10.768 -14.242 -12.090 1.00 86.62 126 MET A CA 1
ATOM 1032 C C . MET A 1 126 ? 11.816 -13.340 -11.428 1.00 86.62 126 MET A C 1
ATOM 1034 O O . MET A 1 126 ? 11.895 -13.280 -10.202 1.00 86.62 126 MET A O 1
ATOM 1038 N N . GLU A 1 127 ? 12.568 -12.576 -12.222 1.00 86.56 127 GLU A N 1
ATOM 1039 C CA . GLU A 1 127 ? 13.523 -11.582 -11.724 1.00 86.56 127 GLU A CA 1
ATOM 1040 C C . GLU A 1 127 ? 12.827 -10.489 -10.895 1.00 86.56 127 GLU A C 1
ATOM 1042 O O . GLU A 1 127 ? 13.297 -10.096 -9.823 1.00 86.56 127 GLU A O 1
ATOM 1047 N N . PHE A 1 128 ? 11.654 -10.038 -11.345 1.00 88.69 128 PHE A N 1
ATOM 1048 C CA . PHE A 1 128 ? 10.851 -9.055 -10.623 1.00 88.69 128 PHE A CA 1
ATOM 1049 C C . PHE A 1 128 ? 10.229 -9.617 -9.331 1.00 88.69 128 PHE A C 1
ATOM 1051 O O . PHE A 1 128 ? 10.001 -8.878 -8.371 1.00 88.69 128 PHE A O 1
ATOM 1058 N N . GLN A 1 129 ? 9.996 -10.930 -9.260 1.00 88.88 129 GLN A N 1
ATOM 1059 C CA . GLN A 1 129 ? 9.507 -11.612 -8.055 1.00 88.88 129 GLN A CA 1
ATOM 1060 C C . GLN A 1 129 ? 10.593 -11.853 -6.995 1.00 88.88 129 GLN A C 1
ATOM 1062 O O . GLN A 1 129 ? 10.285 -12.333 -5.903 1.00 88.88 129 GLN A O 1
ATOM 1067 N N . LYS A 1 130 ? 11.857 -11.491 -7.255 1.00 92.06 130 LYS A N 1
ATOM 1068 C CA . LYS A 1 130 ? 12.924 -11.644 -6.260 1.00 92.06 130 LYS A CA 1
ATOM 1069 C C . LYS A 1 130 ? 12.620 -10.869 -4.966 1.00 92.06 130 LYS A C 1
ATOM 1071 O O . LYS A 1 130 ? 12.125 -9.738 -5.034 1.00 92.06 130 LYS A O 1
ATOM 1076 N N . PRO A 1 131 ? 12.995 -11.408 -3.787 1.00 90.62 131 PRO A N 1
ATOM 1077 C CA . PRO A 1 131 ? 12.699 -10.788 -2.492 1.00 90.62 131 PRO A CA 1
ATOM 1078 C C . PRO A 1 131 ? 13.164 -9.333 -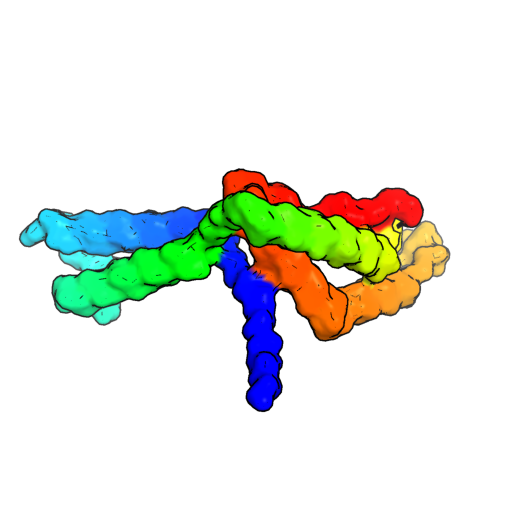2.369 1.00 90.62 131 PRO A C 1
ATOM 1080 O O . PRO A 1 131 ? 12.476 -8.508 -1.774 1.00 90.62 131 PRO A O 1
ATOM 1083 N N . GLU A 1 132 ? 14.315 -8.991 -2.948 1.00 90.25 132 GLU A N 1
ATOM 1084 C CA . GLU A 1 132 ? 14.842 -7.621 -2.943 1.00 90.25 132 GLU A CA 1
ATOM 1085 C C . GLU A 1 132 ? 13.932 -6.649 -3.698 1.00 90.25 132 GLU A C 1
ATOM 1087 O O . GLU A 1 132 ? 13.609 -5.572 -3.196 1.00 90.25 132 GLU A O 1
ATOM 1092 N N . THR A 1 133 ? 13.468 -7.047 -4.883 1.00 90.38 133 THR A N 1
ATOM 1093 C CA . THR A 1 133 ? 12.546 -6.252 -5.696 1.00 90.38 133 THR A CA 1
ATOM 1094 C C . THR A 1 133 ? 11.196 -6.111 -4.999 1.00 90.38 133 THR A C 1
ATOM 1096 O O . THR A 1 133 ? 10.666 -5.005 -4.917 1.00 90.38 133 THR A O 1
ATOM 1099 N N . GLN A 1 134 ? 10.685 -7.186 -4.393 1.00 90.62 134 GLN A N 1
ATOM 1100 C CA . GLN A 1 134 ? 9.440 -7.144 -3.619 1.00 90.62 134 GLN A CA 1
ATOM 1101 C C . GLN A 1 134 ? 9.542 -6.233 -2.386 1.00 90.62 134 GLN A C 1
ATOM 1103 O O . GLN A 1 134 ? 8.608 -5.486 -2.089 1.00 90.62 134 GLN A O 1
ATOM 1108 N N . ARG A 1 135 ? 10.697 -6.203 -1.709 1.00 90.62 135 ARG A N 1
ATOM 1109 C CA . ARG A 1 135 ? 10.959 -5.257 -0.612 1.00 90.62 135 ARG A CA 1
ATOM 1110 C C . ARG A 1 135 ? 10.953 -3.807 -1.084 1.00 90.62 135 ARG A C 1
ATOM 1112 O O . ARG A 1 135 ? 10.339 -2.971 -0.426 1.00 90.62 135 ARG A O 1
ATOM 1119 N N . MET A 1 136 ? 11.567 -3.512 -2.230 1.00 91.25 136 MET A N 1
ATOM 1120 C CA . MET A 1 136 ? 11.524 -2.170 -2.826 1.00 91.25 136 MET A CA 1
ATOM 1121 C C . MET A 1 136 ? 10.101 -1.766 -3.224 1.00 91.25 136 MET A C 1
ATOM 1123 O O . MET A 1 136 ? 9.688 -0.640 -2.959 1.00 91.25 136 MET A O 1
ATOM 1127 N N . VAL A 1 137 ? 9.319 -2.684 -3.800 1.00 91.69 137 VAL A N 1
ATOM 1128 C CA . VAL A 1 137 ? 7.896 -2.459 -4.105 1.00 91.69 137 VAL A CA 1
ATOM 1129 C C . VAL A 1 137 ? 7.108 -2.131 -2.834 1.00 91.69 137 VAL A C 1
ATOM 1131 O O . VAL A 1 137 ? 6.309 -1.191 -2.827 1.00 91.69 137 VAL A O 1
ATOM 1134 N N . ALA A 1 138 ? 7.332 -2.876 -1.750 1.00 90.75 138 ALA A N 1
ATOM 1135 C CA . ALA A 1 138 ? 6.674 -2.630 -0.472 1.00 90.75 138 ALA A CA 1
ATOM 1136 C C . ALA A 1 138 ? 7.084 -1.275 0.135 1.00 90.75 138 ALA A C 1
ATOM 1138 O O . ALA A 1 138 ? 6.217 -0.522 0.581 1.00 90.75 138 ALA A O 1
ATOM 1139 N N . GLU A 1 139 ? 8.376 -0.925 0.094 1.00 92.25 139 GLU A N 1
ATOM 1140 C CA . GLU A 1 139 ? 8.893 0.375 0.548 1.00 92.25 139 GLU A CA 1
ATOM 1141 C C . GLU A 1 139 ? 8.277 1.527 -0.259 1.00 92.25 139 GLU A C 1
ATOM 1143 O O . GLU A 1 139 ? 7.756 2.481 0.322 1.00 92.25 139 GLU A O 1
ATOM 1148 N N . TYR A 1 140 ? 8.245 1.400 -1.588 1.00 93.00 140 TYR A N 1
ATOM 1149 C CA . TYR A 1 140 ? 7.623 2.367 -2.489 1.00 93.00 140 TYR A CA 1
ATOM 1150 C C . TYR A 1 140 ? 6.153 2.604 -2.132 1.00 93.00 140 TYR A C 1
ATOM 1152 O O . TYR A 1 140 ? 5.747 3.735 -1.858 1.00 93.00 140 TYR A O 1
ATOM 1160 N N . ARG A 1 141 ? 5.356 1.528 -2.068 1.00 90.88 141 ARG A N 1
ATOM 1161 C CA . ARG A 1 141 ? 3.924 1.605 -1.739 1.00 90.88 141 ARG A CA 1
ATOM 1162 C C . ARG A 1 141 ? 3.696 2.235 -0.369 1.00 90.88 141 ARG A C 1
ATOM 1164 O O . ARG A 1 141 ? 2.777 3.038 -0.216 1.00 90.88 141 ARG A O 1
ATOM 1171 N N . HIS A 1 142 ? 4.532 1.899 0.612 1.00 91.62 142 HIS A N 1
ATOM 1172 C CA . HIS A 1 142 ? 4.449 2.444 1.962 1.00 91.62 142 HIS A CA 1
ATOM 1173 C C . HIS A 1 142 ? 4.700 3.956 1.999 1.00 91.62 142 HIS A C 1
ATOM 1175 O O . HIS A 1 142 ? 3.930 4.696 2.616 1.00 91.62 142 HIS A O 1
ATOM 1181 N N . LEU A 1 143 ? 5.765 4.426 1.345 1.00 92.44 143 LEU A N 1
ATOM 1182 C CA . LEU A 1 143 ? 6.123 5.843 1.328 1.00 92.44 143 LEU A CA 1
ATOM 1183 C C . LEU A 1 143 ? 5.103 6.672 0.549 1.00 92.44 143 LEU A C 1
ATOM 1185 O O . LEU A 1 143 ? 4.665 7.710 1.040 1.00 92.44 143 LEU A O 1
ATOM 1189 N N . VAL A 1 144 ? 4.662 6.193 -0.616 1.00 92.25 144 VAL A N 1
ATOM 1190 C CA . VAL A 1 144 ? 3.641 6.876 -1.420 1.00 92.25 144 VAL A CA 1
ATOM 1191 C C . VAL A 1 144 ? 2.319 6.982 -0.662 1.00 92.25 144 VAL A C 1
ATOM 1193 O O . VAL A 1 144 ? 1.738 8.063 -0.608 1.00 92.25 144 VAL A O 1
ATOM 1196 N N . ALA A 1 145 ? 1.887 5.907 0.008 1.00 89.94 145 ALA A N 1
ATOM 1197 C CA . ALA A 1 145 ? 0.678 5.921 0.830 1.00 89.94 145 ALA A CA 1
ATOM 1198 C C . ALA A 1 145 ? 0.726 6.974 1.947 1.00 89.94 145 ALA A C 1
ATOM 1200 O O . ALA A 1 145 ? -0.309 7.509 2.328 1.00 89.94 145 ALA A O 1
ATOM 1201 N N . LYS A 1 146 ? 1.917 7.271 2.474 1.00 90.88 146 LYS A N 1
ATOM 1202 C CA . LYS A 1 146 ? 2.132 8.296 3.500 1.00 90.88 146 LYS A CA 1
ATOM 1203 C C . LYS A 1 146 ? 2.346 9.704 2.937 1.00 90.88 146 LYS A C 1
ATOM 1205 O O . LYS A 1 146 ? 2.073 10.671 3.640 1.00 90.88 146 LYS A O 1
ATOM 1210 N N . LEU A 1 147 ? 2.856 9.852 1.717 1.00 92.06 147 LEU A N 1
ATOM 1211 C CA . LEU A 1 147 ? 3.017 11.160 1.071 1.00 92.06 147 LEU A CA 1
ATOM 1212 C C . LEU A 1 147 ? 1.668 11.722 0.619 1.00 92.06 147 LEU A C 1
ATOM 1214 O O . LEU A 1 147 ? 1.371 12.891 0.876 1.00 92.06 147 LEU A O 1
ATOM 1218 N N . ASP A 1 148 ? 0.841 10.872 0.010 1.00 88.69 148 ASP A N 1
ATOM 1219 C CA . ASP A 1 148 ? -0.506 11.227 -0.423 1.00 88.69 148 ASP A CA 1
ATOM 1220 C C . ASP A 1 148 ? -1.520 10.124 -0.060 1.00 88.69 148 ASP A C 1
ATOM 1222 O O . ASP A 1 148 ? -1.827 9.243 -0.868 1.0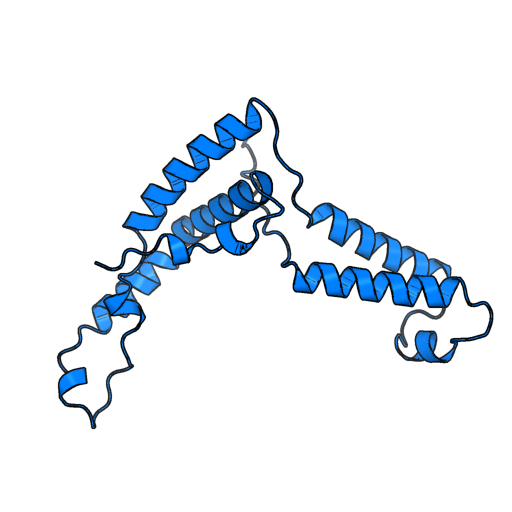0 88.69 148 ASP A O 1
ATOM 1226 N N . PRO A 1 149 ? -2.049 10.142 1.180 1.00 87.19 149 PRO A N 1
ATOM 1227 C CA . PRO A 1 149 ? -3.038 9.163 1.622 1.00 87.19 149 PRO A CA 1
ATOM 1228 C C . PRO A 1 149 ? -4.323 9.151 0.793 1.00 87.19 149 PRO A C 1
ATOM 1230 O O . PRO A 1 149 ? -4.914 8.081 0.648 1.00 87.19 149 PRO A O 1
ATOM 1233 N N . ALA A 1 150 ? -4.737 10.306 0.259 1.00 85.25 150 ALA A N 1
ATOM 1234 C CA . ALA A 1 150 ? -5.984 10.461 -0.488 1.00 85.25 150 ALA A CA 1
ATOM 1235 C C . ALA A 1 150 ? -5.883 9.869 -1.899 1.00 85.25 150 ALA A C 1
ATOM 1237 O O . ALA A 1 150 ? -6.876 9.404 -2.455 1.00 85.25 150 ALA A O 1
ATOM 1238 N N . ASN A 1 151 ? -4.677 9.841 -2.467 1.00 83.94 151 ASN A N 1
ATOM 1239 C CA . ASN A 1 151 ? -4.446 9.318 -3.799 1.00 83.94 151 ASN A CA 1
ATOM 1240 C C . ASN A 1 151 ? -4.016 7.842 -3.776 1.00 83.94 151 ASN A C 1
ATOM 1242 O O . ASN A 1 151 ? -2.835 7.490 -3.828 1.00 83.94 151 ASN A O 1
ATOM 1246 N N . SER A 1 152 ? -5.000 6.943 -3.737 1.00 78.62 152 SER A N 1
ATOM 1247 C CA . SER A 1 152 ? -4.756 5.496 -3.776 1.00 78.62 152 SER A CA 1
ATOM 1248 C C . SER A 1 152 ? -4.129 5.023 -5.097 1.00 78.62 152 SER A C 1
ATOM 1250 O O . SER A 1 152 ? -3.371 4.051 -5.088 1.00 78.62 152 SER A O 1
ATOM 1252 N N . SER A 1 153 ? -4.367 5.729 -6.211 1.00 79.25 153 SER A N 1
ATOM 1253 C CA . SER A 1 153 ? -3.831 5.368 -7.533 1.00 79.25 153 SER A CA 1
ATOM 1254 C C . SER A 1 153 ? -2.310 5.492 -7.627 1.00 79.25 153 SER A C 1
ATOM 1256 O O . SER A 1 153 ? -1.682 4.681 -8.303 1.00 79.25 153 SER A O 1
ATOM 1258 N N . MET A 1 154 ? -1.687 6.412 -6.879 1.00 80.31 154 MET A N 1
ATOM 1259 C CA . MET A 1 154 ? -0.223 6.538 -6.851 1.00 80.31 154 MET A CA 1
ATOM 1260 C C . MET A 1 154 ? 0.471 5.292 -6.283 1.00 80.31 154 MET A C 1
ATOM 1262 O O . MET A 1 154 ? 1.648 5.061 -6.546 1.00 80.31 154 MET A O 1
ATOM 1266 N N . ARG A 1 155 ? -0.248 4.450 -5.529 1.00 83.12 155 ARG A N 1
ATOM 1267 C CA . ARG A 1 155 ? 0.277 3.175 -5.009 1.00 83.12 155 ARG A CA 1
ATOM 1268 C C . ARG A 1 155 ? 0.374 2.097 -6.096 1.00 83.12 155 ARG A C 1
ATOM 1270 O O . ARG A 1 155 ? 0.985 1.051 -5.857 1.00 83.12 155 ARG A O 1
ATOM 1277 N N . ASN A 1 156 ? -0.232 2.321 -7.265 1.00 84.56 156 ASN A N 1
ATOM 1278 C CA . ASN A 1 156 ? -0.163 1.395 -8.383 1.00 84.56 156 ASN A CA 1
ATOM 1279 C C . ASN A 1 156 ? 1.229 1.435 -9.021 1.00 84.56 156 ASN A C 1
ATOM 1281 O O . ASN A 1 156 ? 1.539 2.304 -9.834 1.00 84.56 156 ASN A O 1
ATOM 1285 N N . ILE A 1 157 ? 2.052 0.447 -8.674 1.00 86.12 157 ILE A N 1
ATOM 1286 C CA . ILE A 1 157 ? 3.401 0.313 -9.226 1.00 86.12 157 ILE A CA 1
ATOM 1287 C C . ILE A 1 157 ? 3.386 0.124 -10.743 1.00 86.12 157 ILE A C 1
ATOM 1289 O O . ILE A 1 157 ? 4.346 0.513 -11.394 1.00 86.12 157 ILE A O 1
ATOM 1293 N N . GLU A 1 158 ? 2.309 -0.419 -11.319 1.00 84.31 158 GLU A N 1
ATOM 1294 C CA . GLU A 1 158 ? 2.232 -0.696 -12.757 1.00 84.31 158 GLU A CA 1
ATOM 1295 C C . GLU A 1 158 ? 2.292 0.577 -13.603 1.00 84.31 158 GLU A C 1
ATOM 1297 O O . GLU A 1 158 ? 2.726 0.533 -14.751 1.00 84.31 158 GLU A O 1
ATOM 1302 N N . ALA A 1 159 ? 1.967 1.735 -13.018 1.00 82.31 159 ALA A N 1
ATOM 1303 C CA . ALA A 1 159 ? 2.167 3.032 -13.656 1.00 82.31 159 ALA A CA 1
ATOM 1304 C C . ALA A 1 159 ? 3.652 3.343 -13.946 1.00 82.31 159 ALA A C 1
ATOM 1306 O O . ALA A 1 159 ? 3.957 4.178 -14.797 1.00 82.31 159 ALA A O 1
ATOM 1307 N N . LEU A 1 160 ? 4.591 2.681 -13.260 1.00 84.12 160 LEU A N 1
ATOM 1308 C CA . LEU A 1 160 ? 6.028 2.830 -13.505 1.00 84.12 160 LEU A CA 1
ATOM 1309 C C . LEU A 1 160 ? 6.495 2.054 -14.745 1.00 84.12 160 LEU A C 1
ATOM 1311 O O . LEU A 1 160 ? 7.559 2.372 -15.295 1.00 84.12 160 LEU A O 1
ATOM 1315 N N . ARG A 1 161 ? 5.708 1.073 -15.209 1.00 81.69 161 ARG A N 1
ATOM 1316 C CA . ARG A 1 161 ? 6.067 0.191 -16.319 1.00 81.69 161 ARG A CA 1
ATOM 1317 C C . ARG A 1 161 ? 6.192 0.998 -17.608 1.00 81.69 161 ARG A C 1
ATOM 1319 O O . ARG A 1 161 ? 5.298 1.745 -17.997 1.00 81.69 161 ARG A O 1
ATOM 1326 N N . ARG A 1 162 ? 7.333 0.876 -18.289 1.00 68.69 162 ARG A N 1
ATOM 1327 C CA . ARG A 1 162 ? 7.558 1.556 -19.573 1.00 68.69 162 ARG A CA 1
ATOM 1328 C C . ARG A 1 162 ? 6.822 0.816 -20.693 1.00 68.69 162 ARG A C 1
ATOM 1330 O O . ARG A 1 162 ? 6.828 -0.409 -20.736 1.00 68.69 162 ARG A O 1
ATOM 1337 N N . ALA A 1 163 ? 6.273 1.568 -21.645 1.00 58.19 163 ALA A N 1
ATOM 1338 C CA . ALA A 1 163 ? 5.628 1.030 -22.848 1.00 58.19 163 ALA A CA 1
ATOM 1339 C C . ALA A 1 163 ? 6.609 0.596 -23.965 1.00 58.19 163 ALA A C 1
ATOM 1341 O O . ALA A 1 163 ? 6.169 0.313 -25.078 1.00 58.19 163 ALA A O 1
ATOM 1342 N N . ARG A 1 164 ? 7.926 0.614 -23.717 1.00 53.19 164 ARG A N 1
ATOM 1343 C CA . ARG A 1 164 ? 8.948 0.527 -24.774 1.00 53.19 164 ARG A CA 1
ATOM 1344 C C . ARG A 1 164 ? 9.170 -0.896 -25.252 1.00 53.19 164 ARG A C 1
ATOM 1346 O O . ARG A 1 164 ? 9.662 -1.680 -24.423 1.00 53.19 164 ARG A O 1
#

Organism: NCBI:txid1070528